Protein AF-A0A820QQ96-F1 (afdb_monomer)

InterPro domains:
  IPR027417 P-loop containing nucleoside triphosphate hydrolase [SSF52540] (90-157)

Foldseek 3Di:
DVVVVVVVVVVVVVVVVVVVVVVVVVVVVVVLVVLLVVLVVVLVVVLVVCCVPPVDPPCSVVSSVVSVVVSVVVSVVVVVVVVVVVVVVVCVVVVVVVVVVVVVPPPDPDPDPQKDKDAFDWDFDPDDDDTLTDTDPGMDMDGDPDDDDDDDDVVSD

Organism: NCBI:txid433720

pLDDT: mean 70.91, std 8.89, range [45.47, 86.06]

Structure (mmCIF, N/CA/C/O backbone):
data_AF-A0A820QQ96-F1
#
_entry.id   AF-A0A820QQ96-F1
#
loop_
_atom_site.group_PDB
_atom_site.id
_atom_site.type_symbol
_atom_site.label_atom_id
_atom_site.label_alt_id
_atom_site.label_comp_id
_atom_site.label_asym_id
_atom_site.label_entity_id
_atom_site.label_seq_id
_atom_site.pdbx_PDB_ins_code
_atom_site.Cartn_x
_atom_site.Cartn_y
_atom_site.Cartn_z
_atom_site.occupancy
_atom_site.B_iso_or_equiv
_atom_site.auth_seq_id
_atom_site.auth_comp_id
_atom_site.auth_asym_id
_atom_site.auth_atom_id
_atom_site.pdbx_PDB_model_num
ATOM 1 N N . HIS A 1 1 ? -1.528 -6.519 31.277 1.00 51.88 1 HIS A N 1
ATOM 2 C CA . HIS A 1 1 ? -0.108 -6.929 31.310 1.00 51.88 1 HIS A CA 1
ATOM 3 C C . HIS A 1 1 ? 0.342 -7.741 30.093 1.00 51.88 1 HIS A C 1
ATOM 5 O O . HIS A 1 1 ? 1.227 -7.264 29.396 1.00 51.88 1 HIS A O 1
ATOM 11 N N . GLU A 1 2 ? -0.228 -8.916 29.787 1.00 45.47 2 GLU A N 1
ATOM 12 C CA . GLU A 1 2 ? 0.109 -9.646 28.539 1.00 45.47 2 GLU A CA 1
ATOM 13 C C . GLU A 1 2 ? -0.398 -8.933 27.282 1.00 45.47 2 GLU A C 1
ATOM 15 O O . GLU A 1 2 ? 0.315 -8.822 26.292 1.00 45.47 2 GLU A O 1
ATOM 20 N N . LYS A 1 3 ? -1.603 -8.363 27.353 1.00 48.25 3 LYS A N 1
ATOM 21 C CA . LYS A 1 3 ? -2.205 -7.589 26.261 1.00 48.25 3 LYS A CA 1
ATOM 22 C C . LYS A 1 3 ? -1.384 -6.345 25.895 1.00 48.25 3 LYS A C 1
ATOM 24 O O . LYS A 1 3 ? -1.187 -6.075 24.717 1.00 48.25 3 LYS A O 1
ATOM 29 N N . ASP A 1 4 ? -0.846 -5.644 26.893 1.00 55.19 4 ASP A N 1
ATOM 30 C CA . ASP A 1 4 ? 0.011 -4.466 26.685 1.00 55.19 4 ASP A CA 1
ATOM 31 C C . ASP A 1 4 ? 1.358 -4.863 26.075 1.00 55.19 4 ASP A C 1
ATOM 33 O O . ASP A 1 4 ? 1.842 -4.189 25.171 1.00 55.19 4 ASP A O 1
ATOM 37 N N . LYS A 1 5 ? 1.910 -6.015 26.485 1.00 57.97 5 LYS A N 1
ATOM 38 C CA . LYS A 1 5 ? 3.093 -6.614 25.850 1.00 57.97 5 LYS A CA 1
ATOM 39 C C . LYS A 1 5 ? 2.844 -6.955 24.383 1.00 57.97 5 LYS A C 1
ATOM 41 O O . LYS A 1 5 ? 3.684 -6.643 23.553 1.00 57.97 5 LYS A O 1
ATOM 46 N N . ILE A 1 6 ? 1.703 -7.556 24.044 1.00 57.53 6 ILE A N 1
ATOM 47 C CA . ILE A 1 6 ? 1.373 -7.911 22.653 1.00 57.53 6 ILE A CA 1
ATOM 48 C C . ILE A 1 6 ? 1.215 -6.653 21.791 1.00 57.53 6 ILE A C 1
ATOM 50 O O . ILE A 1 6 ? 1.755 -6.597 20.689 1.00 57.53 6 ILE A O 1
ATOM 54 N N . VAL A 1 7 ? 0.536 -5.617 22.292 1.00 64.69 7 VAL A N 1
ATOM 55 C CA . VAL A 1 7 ? 0.382 -4.337 21.577 1.00 64.69 7 VAL A CA 1
ATOM 56 C C . VAL A 1 7 ? 1.730 -3.644 21.383 1.00 64.69 7 VAL A C 1
ATOM 58 O O . VAL A 1 7 ? 2.011 -3.138 20.298 1.00 64.69 7 VAL A O 1
ATOM 61 N N . GLN A 1 8 ? 2.584 -3.660 22.403 1.00 67.81 8 GLN A N 1
ATOM 62 C CA . GLN A 1 8 ? 3.919 -3.082 22.327 1.00 67.81 8 GLN A CA 1
ATOM 63 C C . GLN A 1 8 ? 4.806 -3.833 21.324 1.00 67.81 8 GLN A C 1
ATOM 65 O O . GLN A 1 8 ? 5.385 -3.195 20.450 1.00 67.81 8 GLN A O 1
ATOM 70 N N . ILE A 1 9 ? 4.807 -5.171 21.360 1.00 70.94 9 ILE A N 1
ATOM 71 C CA . ILE A 1 9 ? 5.513 -6.016 20.384 1.00 70.94 9 ILE A CA 1
ATOM 72 C C . ILE A 1 9 ? 5.001 -5.744 18.968 1.00 70.94 9 ILE A C 1
ATOM 74 O O . ILE A 1 9 ? 5.801 -5.633 18.050 1.00 70.94 9 ILE A O 1
ATOM 78 N N . THR A 1 10 ? 3.688 -5.592 18.776 1.00 63.88 10 THR A N 1
ATOM 79 C CA . THR A 1 10 ? 3.095 -5.339 17.449 1.00 63.88 10 THR A CA 1
ATOM 80 C C . THR A 1 10 ? 3.487 -3.965 16.902 1.00 63.88 10 THR A C 1
ATOM 82 O O . THR A 1 10 ? 3.793 -3.839 15.719 1.00 63.88 10 THR A O 1
ATOM 85 N N . ASN A 1 11 ? 3.520 -2.938 17.755 1.00 71.50 11 ASN A N 1
ATOM 86 C CA . ASN A 1 11 ? 3.977 -1.603 17.370 1.00 71.50 11 ASN A CA 1
ATOM 87 C C . ASN A 1 11 ? 5.477 -1.580 17.060 1.00 71.50 11 ASN A C 1
ATOM 89 O O . ASN A 1 11 ? 5.876 -0.973 16.070 1.00 71.50 11 ASN A O 1
ATOM 93 N N . GLU A 1 12 ? 6.297 -2.268 17.852 1.00 72.81 12 GLU A N 1
ATOM 94 C CA . GLU A 1 12 ? 7.728 -2.424 17.572 1.00 72.81 12 GLU A CA 1
ATOM 95 C C . GLU A 1 12 ? 7.956 -3.165 16.248 1.00 72.81 12 GLU A C 1
ATOM 97 O O . GLU A 1 12 ? 8.755 -2.717 15.430 1.00 72.81 12 GLU A O 1
ATOM 102 N N . LEU A 1 13 ? 7.190 -4.228 15.977 1.00 68.88 13 LEU A N 1
ATOM 103 C CA . LEU A 1 13 ? 7.234 -4.963 14.709 1.00 68.88 13 LEU A CA 1
ATOM 104 C C . LEU A 1 13 ? 6.817 -4.090 13.525 1.00 68.88 13 LEU A C 1
ATOM 106 O O . LEU A 1 13 ? 7.445 -4.143 12.472 1.00 68.88 13 LEU A O 1
ATOM 110 N N . LYS A 1 14 ? 5.778 -3.266 13.692 1.00 71.62 14 LYS A N 1
ATOM 111 C CA . LYS A 1 14 ? 5.320 -2.331 12.661 1.00 71.62 14 LYS A CA 1
ATOM 112 C C . LYS A 1 14 ? 6.404 -1.306 12.326 1.00 71.62 14 LYS A C 1
ATOM 114 O O . LYS A 1 14 ? 6.702 -1.111 11.152 1.00 71.62 14 LYS A O 1
ATOM 119 N N . VAL A 1 15 ? 7.020 -0.708 13.345 1.00 75.88 15 VAL A N 1
ATOM 120 C CA . VAL A 1 15 ? 8.106 0.267 13.174 1.00 75.88 15 VAL A CA 1
ATOM 121 C C . VAL A 1 15 ? 9.341 -0.384 12.542 1.00 75.88 15 VAL A C 1
ATOM 123 O O . VAL A 1 15 ? 9.945 0.205 11.647 1.00 75.88 15 VAL A O 1
ATOM 126 N N . ASP A 1 16 ? 9.702 -1.609 12.940 1.00 74.12 16 ASP A N 1
ATOM 127 C CA . ASP A 1 16 ? 10.842 -2.328 12.351 1.00 74.12 16 ASP A CA 1
ATOM 128 C C . ASP A 1 16 ? 10.576 -2.711 10.883 1.00 74.12 16 ASP A C 1
ATOM 130 O O . ASP A 1 16 ? 11.459 -2.590 10.032 1.00 74.12 16 ASP A O 1
ATOM 134 N N . ILE A 1 17 ? 9.338 -3.094 10.548 1.00 71.50 17 ILE A N 1
ATOM 135 C CA . ILE A 1 17 ? 8.908 -3.336 9.164 1.00 71.50 17 ILE A CA 1
ATOM 136 C C . ILE A 1 17 ? 8.984 -2.044 8.341 1.00 71.50 17 ILE A C 1
ATOM 138 O O . ILE A 1 17 ? 9.557 -2.060 7.253 1.00 71.50 17 ILE A O 1
ATOM 142 N N . GLU A 1 18 ? 8.438 -0.932 8.836 1.00 71.00 18 GLU A N 1
ATOM 143 C CA . GLU A 1 18 ? 8.487 0.370 8.153 1.00 71.00 18 GLU A CA 1
ATOM 144 C C . GLU A 1 18 ? 9.933 0.820 7.903 1.00 71.00 18 GLU A C 1
ATOM 146 O O . GLU A 1 18 ? 10.271 1.247 6.798 1.00 71.00 18 GLU A O 1
ATOM 151 N N . LYS A 1 19 ? 10.816 0.639 8.890 1.00 73.75 19 LYS A N 1
ATOM 152 C CA . LYS A 1 19 ? 12.236 0.975 8.775 1.00 73.75 19 LYS A CA 1
ATOM 153 C C . LYS A 1 19 ? 12.962 0.119 7.733 1.00 73.75 19 LYS A C 1
ATOM 155 O O . LYS A 1 19 ? 13.659 0.669 6.883 1.00 73.75 19 LYS A O 1
ATOM 160 N N . ARG A 1 20 ? 12.768 -1.205 7.741 1.00 71.50 20 ARG A N 1
ATOM 161 C CA . ARG A 1 20 ? 13.352 -2.102 6.723 1.00 71.50 20 ARG A CA 1
ATOM 162 C C . ARG A 1 20 ? 12.867 -1.774 5.314 1.00 71.50 20 ARG A C 1
ATOM 164 O O . ARG A 1 20 ? 13.618 -1.931 4.357 1.00 71.50 20 ARG A O 1
ATOM 171 N N . TRP A 1 21 ? 11.625 -1.313 5.175 1.00 68.62 21 TRP A N 1
ATOM 172 C CA . TRP A 1 21 ? 11.092 -0.867 3.889 1.00 68.62 21 TRP A CA 1
ATOM 173 C C . TRP A 1 21 ? 11.720 0.436 3.414 1.00 68.62 21 TRP A C 1
ATOM 175 O O . TRP A 1 21 ? 12.066 0.533 2.242 1.00 68.62 21 TRP A O 1
ATOM 185 N N . PHE A 1 22 ? 11.937 1.395 4.313 1.00 73.75 22 PHE A N 1
ATOM 186 C CA . PHE A 1 22 ? 12.680 2.608 3.981 1.00 73.75 22 PHE A CA 1
ATOM 187 C C . PHE A 1 22 ? 14.115 2.290 3.530 1.00 73.75 22 PHE A C 1
ATOM 189 O O . PHE A 1 22 ? 14.596 2.842 2.544 1.00 73.75 22 PHE A O 1
ATOM 196 N N . GLU A 1 23 ? 14.786 1.356 4.209 1.00 74.12 23 GLU A N 1
ATOM 197 C CA . GLU A 1 23 ? 16.119 0.884 3.817 1.00 74.12 23 GLU A CA 1
ATOM 198 C C . GLU A 1 23 ? 16.108 0.200 2.439 1.00 74.12 23 GLU A C 1
ATOM 200 O O . GLU A 1 23 ? 17.010 0.437 1.636 1.00 74.12 23 GLU A O 1
ATOM 205 N N . LEU A 1 24 ? 15.078 -0.597 2.133 1.00 72.56 24 LEU A N 1
ATOM 206 C CA . LEU A 1 24 ? 14.885 -1.223 0.819 1.00 72.56 24 LEU A CA 1
ATOM 207 C C . LEU A 1 24 ? 14.612 -0.203 -0.291 1.00 72.56 24 LEU A C 1
ATOM 209 O O . LEU A 1 24 ? 15.186 -0.334 -1.370 1.00 72.56 24 LEU A O 1
ATOM 213 N N . ASP A 1 25 ? 13.779 0.806 -0.037 1.00 72.06 25 ASP A N 1
ATOM 214 C CA . ASP A 1 25 ? 13.488 1.876 -0.996 1.00 72.06 25 ASP A CA 1
ATOM 215 C C . ASP A 1 25 ? 14.736 2.719 -1.278 1.00 72.06 25 ASP A C 1
ATOM 217 O O . ASP A 1 25 ? 15.065 2.974 -2.435 1.00 72.06 25 ASP A O 1
ATOM 221 N N . TYR A 1 26 ? 15.501 3.065 -0.240 1.00 74.19 26 TYR A N 1
ATOM 222 C CA . TYR A 1 26 ? 16.774 3.763 -0.402 1.00 74.19 26 TYR A CA 1
ATOM 223 C C . TYR A 1 26 ? 17.801 2.923 -1.176 1.00 74.19 26 TYR A C 1
ATOM 225 O O . TYR A 1 26 ? 18.472 3.423 -2.083 1.00 74.19 26 TYR A O 1
ATOM 233 N N . LEU A 1 27 ? 17.927 1.632 -0.843 1.00 72.75 27 LEU A N 1
ATOM 234 C CA . LEU A 1 27 ? 18.804 0.706 -1.561 1.00 72.75 27 LEU A CA 1
ATOM 235 C C . LEU A 1 27 ? 18.377 0.581 -3.028 1.00 72.75 27 LEU A C 1
ATOM 237 O O . LEU A 1 27 ? 19.230 0.518 -3.911 1.00 72.75 27 LEU A O 1
ATOM 241 N N . TYR A 1 28 ? 17.072 0.574 -3.292 1.00 72.19 28 TYR A N 1
ATOM 242 C CA . TYR A 1 28 ? 16.528 0.545 -4.639 1.00 72.19 28 TYR A CA 1
ATOM 243 C C . TYR A 1 28 ? 16.878 1.808 -5.425 1.00 72.19 28 TYR A C 1
ATOM 245 O O . TYR A 1 28 ? 17.441 1.685 -6.510 1.00 72.19 28 TYR A O 1
ATOM 253 N N . ASP A 1 29 ? 16.611 2.999 -4.890 1.00 72.25 29 ASP A N 1
ATOM 254 C CA . ASP A 1 29 ? 16.925 4.258 -5.573 1.00 72.25 29 ASP A CA 1
ATOM 255 C C . ASP A 1 29 ? 18.425 4.350 -5.879 1.00 72.25 29 ASP A C 1
ATOM 257 O O . ASP A 1 29 ? 18.838 4.716 -6.985 1.00 72.25 29 ASP A O 1
ATOM 261 N N . TYR A 1 30 ? 19.252 3.912 -4.928 1.00 73.44 30 TYR A N 1
ATOM 262 C CA . TYR A 1 30 ? 20.692 3.804 -5.107 1.00 73.44 30 TYR A CA 1
ATOM 263 C C . TYR A 1 30 ? 21.076 2.821 -6.225 1.00 73.44 30 TYR A C 1
ATOM 265 O O . TYR A 1 30 ? 21.875 3.161 -7.101 1.00 73.44 30 TYR A O 1
ATOM 273 N N . LEU A 1 31 ? 20.522 1.605 -6.224 1.00 70.44 31 LEU A N 1
ATOM 274 C CA . LEU A 1 31 ? 20.809 0.582 -7.234 1.00 70.44 31 LEU A CA 1
ATOM 275 C C . LEU A 1 31 ? 20.287 0.979 -8.619 1.00 70.44 31 LEU A C 1
ATOM 277 O O . LEU A 1 31 ? 20.979 0.758 -9.609 1.00 70.44 31 LEU A O 1
ATOM 281 N N . SER A 1 32 ? 19.119 1.611 -8.693 1.00 68.56 32 SER A N 1
ATOM 282 C CA . SER A 1 32 ? 18.510 2.123 -9.921 1.00 68.56 32 SER A CA 1
ATOM 283 C C . SER A 1 32 ? 19.400 3.184 -10.574 1.00 68.56 32 SER A C 1
ATOM 285 O O . SER A 1 32 ? 19.757 3.064 -11.750 1.00 68.56 32 SER A O 1
ATOM 287 N N . LEU A 1 33 ? 19.884 4.149 -9.781 1.00 72.75 33 LEU A N 1
ATOM 288 C CA . LEU A 1 33 ? 20.856 5.148 -10.228 1.00 72.75 33 LEU A CA 1
ATOM 289 C C . LEU A 1 33 ? 22.162 4.493 -10.708 1.00 72.75 33 LEU A C 1
ATOM 291 O O . LEU A 1 33 ? 22.733 4.892 -11.724 1.00 72.75 33 LEU A O 1
ATOM 295 N N . LYS A 1 34 ? 22.648 3.469 -9.994 1.00 73.06 34 LYS A N 1
ATOM 296 C CA . LYS A 1 34 ? 23.856 2.734 -10.390 1.00 73.06 34 LYS A CA 1
ATOM 297 C C . LYS A 1 34 ? 23.667 1.983 -11.703 1.00 73.06 34 LYS A C 1
ATOM 299 O O . LYS A 1 34 ? 24.567 2.051 -12.532 1.00 73.06 34 LYS A O 1
ATOM 304 N N . VAL A 1 35 ? 22.535 1.314 -11.913 1.00 71.94 35 VAL A N 1
ATOM 305 C CA . VAL A 1 35 ? 22.231 0.585 -13.154 1.00 71.94 35 VAL A CA 1
ATOM 306 C C . VAL A 1 35 ? 22.164 1.536 -14.347 1.00 71.94 35 VAL A C 1
ATOM 308 O O . VAL A 1 35 ? 22.752 1.232 -15.382 1.00 71.94 35 VAL A O 1
ATOM 311 N N . ASP A 1 36 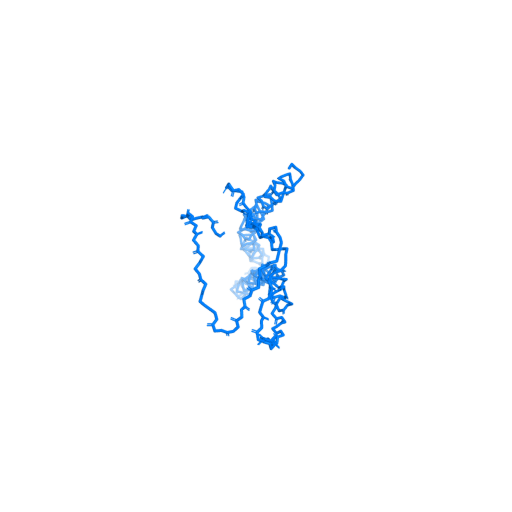? 21.539 2.706 -14.201 1.00 72.94 36 ASP A N 1
ATOM 312 C CA . ASP A 1 36 ? 21.474 3.709 -15.272 1.00 72.94 36 ASP A CA 1
ATOM 313 C C . ASP A 1 36 ? 22.871 4.240 -15.655 1.00 72.94 36 ASP A C 1
ATOM 315 O O . ASP A 1 36 ? 23.254 4.252 -16.828 1.00 72.94 36 ASP A O 1
ATOM 319 N N . ILE A 1 37 ? 23.693 4.599 -14.661 1.00 73.62 37 ILE A N 1
ATOM 320 C CA . ILE A 1 37 ? 25.073 5.057 -14.892 1.00 73.62 37 ILE A CA 1
ATOM 321 C C . ILE A 1 37 ? 25.917 3.951 -15.543 1.00 73.62 37 ILE A C 1
ATOM 323 O O . ILE A 1 37 ? 26.671 4.214 -16.482 1.00 73.62 37 ILE A O 1
ATOM 327 N N . LEU A 1 38 ? 25.797 2.713 -15.060 1.00 74.19 38 LEU A N 1
ATOM 328 C CA . LEU A 1 38 ? 26.584 1.580 -15.543 1.00 74.19 38 LEU A CA 1
ATOM 329 C C . LEU A 1 38 ? 26.160 1.176 -16.960 1.00 74.19 38 LEU A C 1
ATOM 331 O O . LEU A 1 38 ? 27.023 0.936 -17.797 1.00 74.19 38 LEU A O 1
ATOM 335 N N . GLY A 1 39 ? 24.862 1.216 -17.273 1.00 71.31 39 GLY A N 1
ATOM 336 C CA . GLY A 1 39 ? 24.343 1.012 -18.626 1.00 71.31 39 GLY A CA 1
ATOM 337 C C . GLY A 1 39 ? 24.866 2.058 -19.615 1.00 71.31 39 GLY A C 1
ATOM 338 O O . GLY A 1 39 ? 25.347 1.705 -20.697 1.00 71.31 39 GLY A O 1
ATOM 339 N N . LYS A 1 40 ? 24.894 3.338 -19.220 1.00 73.44 40 LYS A N 1
ATOM 340 C CA . LYS A 1 40 ? 25.470 4.426 -20.031 1.00 73.44 40 LYS A CA 1
ATOM 341 C C . LYS A 1 40 ? 26.972 4.238 -20.262 1.00 73.44 40 LYS A C 1
ATOM 343 O O . LYS A 1 40 ? 27.435 4.378 -21.394 1.00 73.44 40 LYS A O 1
ATOM 348 N N . LEU A 1 41 ? 27.725 3.860 -19.226 1.00 72.56 41 LEU A N 1
ATOM 349 C CA . LEU A 1 41 ? 29.160 3.567 -19.331 1.00 72.56 41 LEU A CA 1
ATOM 350 C C . LEU A 1 41 ? 29.441 2.346 -20.215 1.00 72.56 41 LEU A C 1
ATOM 352 O O . LEU A 1 41 ? 30.312 2.414 -21.077 1.00 72.56 41 LEU A O 1
ATOM 356 N N . CYS A 1 42 ? 28.692 1.253 -20.059 1.00 71.69 42 CYS A N 1
ATOM 357 C CA . CYS A 1 42 ? 28.821 0.061 -20.899 1.00 71.69 42 CYS A CA 1
ATOM 358 C C . CYS A 1 42 ? 28.522 0.374 -22.367 1.00 71.69 42 CYS A C 1
ATOM 360 O O . CYS A 1 42 ? 29.268 -0.054 -23.249 1.00 71.69 42 CYS A O 1
ATOM 362 N N . THR A 1 43 ? 27.487 1.170 -22.637 1.00 72.25 43 THR A N 1
ATOM 363 C CA . THR A 1 43 ? 27.150 1.616 -23.995 1.00 72.25 43 THR A CA 1
ATOM 364 C C . THR A 1 43 ? 28.285 2.441 -24.601 1.00 72.25 43 THR A C 1
ATOM 366 O O . THR A 1 43 ? 28.717 2.184 -25.724 1.00 72.25 43 THR A O 1
ATOM 369 N N . PHE A 1 44 ? 28.834 3.380 -23.827 1.00 74.19 44 PHE A N 1
ATOM 370 C CA . PHE A 1 44 ? 29.958 4.215 -24.241 1.00 74.19 44 PHE A CA 1
ATOM 371 C C . PHE A 1 44 ? 31.232 3.400 -24.521 1.00 74.19 44 PHE A C 1
ATOM 373 O O . PHE A 1 44 ? 31.852 3.564 -25.571 1.00 74.19 44 PHE A O 1
ATOM 380 N N . ILE A 1 45 ? 31.589 2.466 -23.634 1.00 75.38 45 ILE A N 1
ATOM 381 C CA . ILE A 1 45 ? 32.756 1.584 -23.796 1.00 75.38 45 ILE A CA 1
ATOM 382 C C . ILE A 1 45 ? 32.591 0.685 -25.025 1.00 75.38 45 ILE A C 1
ATOM 384 O O . ILE A 1 45 ? 33.526 0.545 -25.810 1.00 75.38 45 ILE A O 1
ATOM 388 N N . THR A 1 46 ? 31.401 0.118 -25.235 1.00 74.06 46 THR A N 1
ATOM 389 C CA . THR A 1 46 ? 31.116 -0.753 -26.389 1.00 74.06 46 THR A CA 1
ATOM 390 C C . THR A 1 46 ? 31.305 -0.003 -27.707 1.00 74.06 46 THR A C 1
ATOM 392 O O . THR A 1 46 ? 31.891 -0.536 -28.647 1.00 74.06 46 THR A O 1
ATOM 395 N N . ILE A 1 47 ? 30.890 1.265 -27.763 1.00 74.00 47 ILE A N 1
ATOM 396 C CA . ILE A 1 47 ? 31.092 2.131 -28.929 1.00 74.00 47 ILE A CA 1
ATOM 397 C C . ILE A 1 47 ? 32.567 2.464 -29.143 1.00 74.00 47 ILE A C 1
ATOM 399 O O . ILE A 1 47 ? 33.037 2.400 -30.277 1.00 74.00 47 ILE A O 1
ATOM 403 N N . ILE A 1 48 ? 33.310 2.782 -28.078 1.00 77.75 48 ILE A N 1
ATOM 404 C CA . ILE A 1 48 ? 34.752 3.061 -28.165 1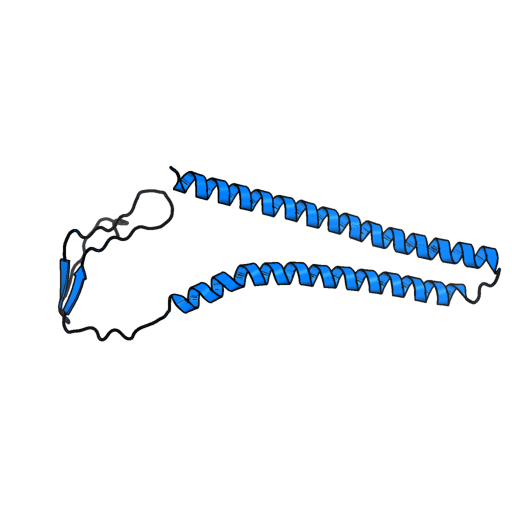.00 77.75 48 ILE A CA 1
ATOM 405 C C . ILE A 1 48 ? 35.518 1.837 -28.668 1.00 77.75 48 ILE A C 1
ATOM 407 O O . ILE A 1 48 ? 36.377 1.973 -29.540 1.00 77.75 48 ILE A O 1
ATOM 411 N N . ILE A 1 49 ? 35.200 0.648 -28.151 1.00 75.19 49 ILE A N 1
ATOM 412 C CA . ILE A 1 49 ? 35.814 -0.617 -28.575 1.00 75.19 49 ILE A CA 1
ATOM 413 C C . ILE A 1 49 ? 35.478 -0.896 -30.043 1.00 75.19 49 ILE A C 1
ATOM 415 O O . ILE A 1 49 ? 36.361 -1.228 -30.831 1.00 75.19 49 ILE A O 1
ATOM 419 N N . TYR A 1 50 ? 34.220 -0.706 -30.443 1.00 74.25 50 TYR A N 1
ATOM 420 C CA . TYR A 1 50 ? 33.801 -0.909 -31.828 1.00 74.25 50 TYR A CA 1
ATOM 421 C C . TYR A 1 50 ? 34.485 0.074 -32.796 1.00 74.25 50 TYR A C 1
ATOM 423 O O . TYR A 1 50 ? 34.941 -0.332 -33.865 1.00 74.25 50 TYR A O 1
ATOM 431 N N . TYR A 1 51 ? 34.616 1.346 -32.405 1.00 74.00 51 TYR A N 1
ATOM 432 C CA . TYR A 1 51 ? 35.327 2.375 -33.169 1.00 74.00 51 TYR A CA 1
ATOM 433 C C . TYR A 1 51 ? 36.818 2.054 -33.320 1.00 74.00 51 TYR A C 1
ATOM 435 O 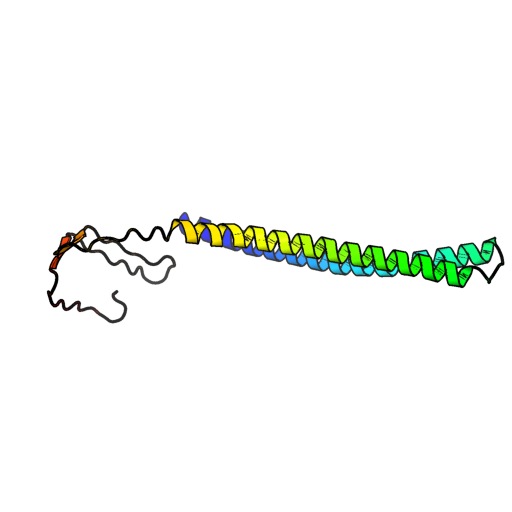O . TYR A 1 51 ? 37.353 2.138 -34.424 1.00 74.00 51 TYR A O 1
ATOM 443 N N . THR A 1 52 ? 37.482 1.645 -32.234 1.00 73.25 52 THR A N 1
ATOM 444 C CA . THR A 1 52 ? 38.918 1.318 -32.253 1.00 73.25 52 THR A CA 1
ATOM 445 C C . THR A 1 52 ? 39.235 0.031 -33.016 1.00 73.25 52 THR A C 1
ATOM 447 O O . THR A 1 52 ? 40.296 -0.037 -33.628 1.00 73.25 52 THR A O 1
ATOM 450 N N . LEU A 1 53 ? 38.337 -0.962 -33.032 1.00 74.06 53 LEU A N 1
ATOM 451 C CA . LEU A 1 53 ? 38.553 -2.229 -33.745 1.00 74.06 53 LEU A CA 1
ATOM 452 C C . LEU A 1 53 ? 38.223 -2.171 -35.242 1.00 74.06 53 LEU A C 1
ATOM 454 O O . LEU A 1 53 ? 38.955 -2.755 -36.036 1.00 74.06 53 LEU A O 1
ATOM 458 N N . ASN A 1 54 ? 37.136 -1.501 -35.639 1.00 72.31 54 ASN A N 1
ATOM 459 C CA . ASN A 1 54 ? 36.649 -1.557 -37.025 1.00 72.31 54 ASN A CA 1
ATOM 460 C C . ASN A 1 54 ? 36.953 -0.300 -37.851 1.00 72.31 54 ASN A C 1
ATOM 462 O O . ASN A 1 54 ? 36.822 -0.345 -39.071 1.00 72.31 54 ASN A O 1
ATOM 466 N N . GLY A 1 55 ? 37.311 0.830 -37.225 1.00 63.72 55 GLY A N 1
ATOM 467 C CA . GLY A 1 55 ? 37.639 2.087 -37.921 1.00 63.72 55 GLY A CA 1
ATOM 468 C C . GLY A 1 55 ? 36.506 2.685 -38.774 1.00 63.72 55 GLY A C 1
ATOM 469 O O . GLY A 1 55 ? 36.721 3.658 -39.494 1.00 63.72 55 GLY A O 1
ATOM 470 N N . MET A 1 56 ? 35.301 2.105 -38.723 1.00 63.59 56 MET A N 1
ATOM 471 C CA . MET A 1 56 ? 34.149 2.499 -39.528 1.00 63.59 56 MET A CA 1
ATOM 472 C C . MET A 1 56 ? 33.157 3.327 -38.711 1.00 63.59 56 MET A C 1
ATOM 474 O O . MET A 1 56 ? 32.484 2.826 -37.810 1.00 63.59 56 MET A O 1
ATOM 478 N N . ASN A 1 57 ? 33.005 4.594 -39.094 1.00 65.88 57 ASN A N 1
ATOM 479 C CA . ASN A 1 57 ? 32.187 5.565 -38.361 1.00 65.88 57 ASN A CA 1
ATOM 480 C C . ASN A 1 57 ? 30.683 5.428 -38.632 1.00 65.88 57 ASN A C 1
ATOM 482 O O . ASN A 1 57 ? 29.860 5.905 -37.854 1.00 65.88 57 ASN A O 1
ATOM 486 N N . THR A 1 58 ? 30.308 4.777 -39.734 1.00 67.44 58 THR A N 1
ATOM 487 C CA . THR A 1 58 ? 28.931 4.754 -40.250 1.00 67.44 58 THR A CA 1
ATOM 488 C C . THR A 1 58 ? 27.958 3.945 -39.394 1.00 67.44 58 THR A C 1
ATOM 490 O O . THR A 1 58 ? 26.763 4.224 -39.419 1.00 67.44 58 THR A O 1
ATOM 493 N N . PHE A 1 59 ? 28.439 2.981 -38.603 1.00 67.31 59 PHE A N 1
ATOM 494 C CA . PHE A 1 59 ? 27.586 2.095 -37.795 1.00 67.31 59 PHE A CA 1
ATOM 495 C C . PHE A 1 59 ? 27.481 2.487 -36.317 1.00 67.31 59 PHE A C 1
ATOM 497 O O . PHE A 1 59 ? 26.704 1.892 -35.575 1.00 67.31 59 PHE A O 1
ATOM 504 N N . ILE A 1 60 ? 28.200 3.524 -35.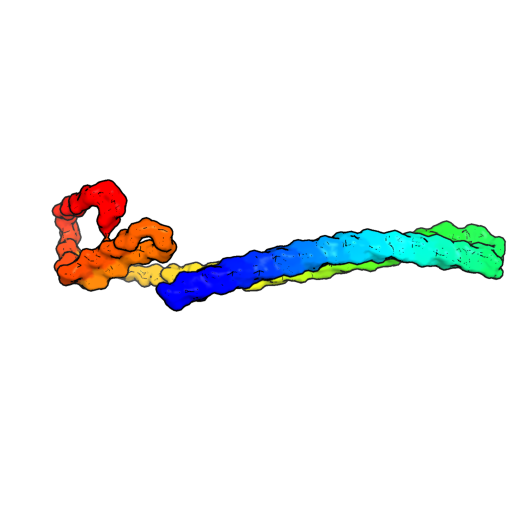887 1.00 71.06 60 ILE A N 1
ATOM 505 C CA . ILE A 1 60 ? 28.254 3.943 -34.479 1.00 71.06 60 ILE A CA 1
ATOM 506 C C . ILE A 1 60 ? 26.943 4.564 -34.016 1.00 71.06 60 ILE A C 1
ATOM 508 O O . ILE A 1 60 ? 26.476 4.263 -32.922 1.00 71.06 60 ILE A O 1
ATOM 512 N N . ILE A 1 61 ? 26.333 5.405 -34.854 1.00 68.81 61 ILE A N 1
ATOM 513 C CA . ILE A 1 61 ? 25.080 6.090 -34.516 1.00 68.81 61 ILE A CA 1
ATOM 514 C C . ILE A 1 61 ? 23.925 5.078 -34.373 1.00 68.81 61 ILE A C 1
ATOM 516 O O . ILE A 1 61 ? 23.263 5.101 -33.333 1.00 68.81 61 ILE A O 1
ATOM 520 N N . PRO A 1 62 ? 23.703 4.138 -35.320 1.00 75.94 62 PRO A N 1
ATOM 521 C CA . PRO A 1 62 ? 22.715 3.073 -35.138 1.00 75.94 62 PRO A CA 1
ATOM 522 C C . PRO A 1 62 ? 22.993 2.189 -33.916 1.00 75.94 62 PRO A C 1
ATOM 524 O O . PRO A 1 62 ? 22.068 1.878 -33.169 1.00 75.94 62 PRO A O 1
ATOM 527 N N . LEU A 1 63 ? 24.255 1.809 -33.678 1.00 71.94 63 LEU A N 1
ATOM 528 C CA . LEU A 1 63 ? 24.631 0.953 -32.548 1.00 71.94 63 LEU A CA 1
ATOM 529 C C . LEU A 1 63 ? 24.379 1.640 -31.198 1.00 71.94 63 LEU A C 1
ATOM 531 O O . LEU A 1 63 ? 23.817 1.026 -30.292 1.00 71.94 63 LEU A O 1
ATOM 535 N N . TYR A 1 64 ? 24.739 2.922 -31.079 1.00 75.75 64 TYR A N 1
ATOM 536 C CA . TYR A 1 64 ? 24.431 3.738 -29.904 1.00 75.75 64 TYR A CA 1
ATOM 537 C C . TYR A 1 64 ? 22.931 3.815 -29.657 1.00 75.75 64 TYR A C 1
ATOM 539 O O . TYR A 1 64 ? 22.487 3.606 -28.531 1.00 75.75 64 TYR A O 1
ATOM 547 N N . HIS A 1 65 ? 22.152 4.075 -30.709 1.00 76.00 65 HIS A N 1
ATOM 548 C CA . HIS A 1 65 ? 20.707 4.163 -30.583 1.00 76.00 65 HIS A CA 1
ATOM 549 C C . HIS A 1 65 ? 20.116 2.842 -30.077 1.00 76.00 65 HIS A C 1
ATOM 551 O O . HIS A 1 65 ? 19.351 2.860 -29.120 1.00 76.00 65 HIS A O 1
ATOM 557 N N . TYR A 1 66 ? 20.500 1.697 -30.648 1.00 77.38 66 TYR A N 1
ATOM 558 C CA . TYR A 1 66 ? 19.990 0.390 -30.215 1.00 77.38 66 TYR A CA 1
ATOM 559 C C . TYR A 1 66 ? 20.352 0.056 -28.763 1.00 77.38 66 TYR A C 1
ATOM 561 O O . TYR A 1 66 ? 19.489 -0.373 -27.999 1.00 77.38 66 TYR A O 1
ATOM 569 N N . LEU A 1 67 ? 21.608 0.271 -28.364 1.00 74.81 67 LEU A N 1
ATOM 570 C CA . LEU A 1 67 ? 22.066 -0.015 -27.000 1.00 74.81 67 LEU A CA 1
ATOM 571 C C . LEU A 1 67 ? 21.438 0.925 -25.963 1.00 74.81 67 LEU A C 1
ATOM 573 O O . LEU A 1 67 ? 21.056 0.487 -24.875 1.00 74.81 67 LEU A O 1
ATOM 577 N N . SER A 1 68 ? 21.285 2.204 -26.311 1.00 75.00 68 SER A N 1
ATOM 578 C CA . SER A 1 68 ? 20.611 3.191 -25.466 1.00 75.00 68 SER A CA 1
ATOM 579 C C . SER A 1 68 ? 19.134 2.836 -25.275 1.00 75.00 68 SER A C 1
ATOM 581 O O . SER A 1 68 ? 18.650 2.790 -24.145 1.00 75.00 68 SER A O 1
ATOM 583 N N . THR A 1 69 ? 18.432 2.475 -26.358 1.00 78.12 69 THR A N 1
ATOM 584 C CA . THR A 1 69 ? 17.032 2.034 -26.294 1.00 78.12 69 THR A CA 1
ATOM 585 C C . THR A 1 69 ? 16.876 0.766 -25.454 1.00 78.12 69 THR A C 1
ATOM 587 O O . THR A 1 69 ? 16.000 0.720 -24.597 1.00 78.12 69 THR A O 1
ATOM 590 N N . LEU A 1 70 ? 17.749 -0.233 -25.626 1.00 75.62 70 LEU A N 1
ATOM 591 C CA . LEU A 1 70 ? 17.716 -1.469 -24.836 1.00 75.62 70 LEU A CA 1
ATOM 592 C C . LEU A 1 70 ? 17.908 -1.201 -23.335 1.00 75.62 70 LEU A C 1
ATOM 594 O O . LEU A 1 70 ? 17.179 -1.744 -22.508 1.00 75.62 70 LEU A O 1
ATOM 598 N N . THR A 1 71 ? 18.860 -0.332 -22.986 1.00 78.81 71 THR A N 1
ATOM 599 C CA . THR A 1 71 ? 19.107 0.072 -21.594 1.00 78.81 71 THR A CA 1
ATOM 600 C C . THR A 1 71 ? 17.880 0.771 -21.001 1.00 78.81 71 THR A C 1
ATOM 602 O O . THR A 1 71 ? 17.476 0.451 -19.882 1.00 78.81 71 THR A O 1
ATOM 605 N N . GLY A 1 72 ? 17.239 1.661 -21.768 1.00 77.06 72 GLY A N 1
ATOM 606 C CA . GLY A 1 72 ? 15.992 2.319 -21.372 1.00 77.06 72 GLY A CA 1
ATOM 607 C C . GLY A 1 72 ? 14.849 1.329 -21.132 1.00 77.06 72 GLY A C 1
ATOM 608 O O . GLY A 1 72 ? 14.217 1.367 -20.081 1.00 77.06 72 GLY A O 1
ATOM 609 N N . SER A 1 73 ? 14.634 0.377 -22.044 1.00 78.12 73 SER A N 1
ATOM 610 C CA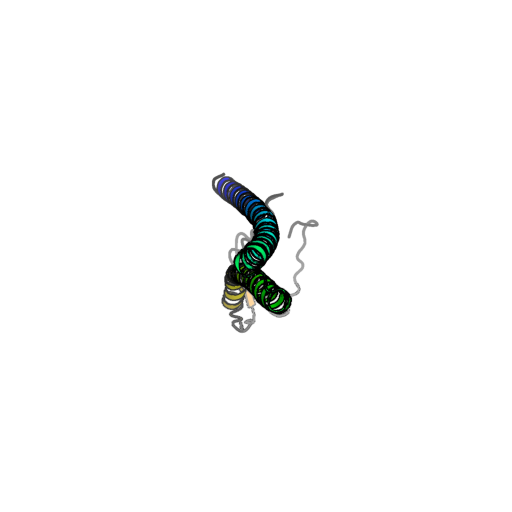 . SER A 1 73 ? 13.578 -0.635 -21.896 1.00 78.12 73 SER A CA 1
ATOM 611 C C . SER A 1 73 ? 13.782 -1.545 -20.680 1.00 78.12 73 SER A C 1
ATOM 613 O O . SER A 1 73 ? 12.815 -1.898 -20.009 1.00 78.12 73 SER A O 1
ATOM 615 N N . ILE A 1 74 ? 15.028 -1.914 -20.358 1.00 79.12 74 ILE A N 1
ATOM 616 C CA . ILE A 1 74 ? 15.334 -2.694 -19.145 1.00 79.12 74 ILE A CA 1
ATOM 617 C C . ILE A 1 74 ? 15.001 -1.886 -17.885 1.00 79.12 74 ILE A C 1
ATOM 619 O O . ILE A 1 74 ? 14.442 -2.431 -16.932 1.00 79.12 74 ILE A O 1
ATOM 623 N N . HIS A 1 75 ? 15.320 -0.591 -17.883 1.00 78.00 75 HIS A N 1
ATOM 624 C CA . HIS A 1 75 ? 15.022 0.300 -16.766 1.00 78.00 75 HIS A CA 1
ATOM 625 C C . HIS A 1 75 ? 13.509 0.457 -16.538 1.00 78.00 75 HIS A C 1
ATOM 627 O O . HIS A 1 75 ? 13.040 0.310 -15.410 1.00 78.00 75 HIS A O 1
ATOM 633 N N . GLU A 1 76 ? 12.731 0.668 -17.602 1.00 80.88 76 GLU A N 1
ATOM 634 C CA . GLU A 1 76 ? 11.265 0.745 -17.523 1.00 80.88 76 GLU A CA 1
ATOM 635 C C . GLU A 1 76 ? 10.642 -0.550 -16.985 1.00 80.88 76 GLU A C 1
ATOM 637 O O . GLU A 1 76 ? 9.750 -0.510 -16.135 1.00 80.88 76 GLU A O 1
ATOM 642 N N . LEU A 1 77 ? 11.145 -1.708 -17.424 1.00 80.69 77 LEU A N 1
ATOM 643 C CA . LEU A 1 77 ? 10.660 -3.012 -16.971 1.00 80.69 77 LEU A CA 1
ATOM 644 C C . LEU A 1 77 ? 10.942 -3.234 -15.476 1.00 80.69 77 LEU A C 1
ATOM 646 O O . LEU A 1 77 ? 10.084 -3.742 -14.753 1.00 80.69 77 LEU A O 1
ATOM 650 N N . LEU A 1 78 ? 12.109 -2.797 -14.995 1.00 77.19 78 LEU A N 1
ATOM 651 C CA . LEU A 1 78 ? 12.467 -2.811 -13.573 1.00 77.19 78 LEU A CA 1
ATOM 652 C C . LEU A 1 78 ? 11.522 -1.945 -12.730 1.00 77.19 78 LEU A C 1
ATOM 654 O O . LEU A 1 78 ? 11.022 -2.413 -11.704 1.00 77.19 78 LEU A O 1
ATOM 658 N N . ILE A 1 79 ? 11.237 -0.718 -13.177 1.00 79.25 79 ILE A N 1
ATOM 659 C CA . ILE A 1 79 ? 10.296 0.182 -12.494 1.00 79.25 79 ILE A CA 1
ATOM 660 C C . ILE A 1 79 ? 8.902 -0.452 -12.429 1.00 79.25 79 ILE A C 1
ATOM 662 O O . 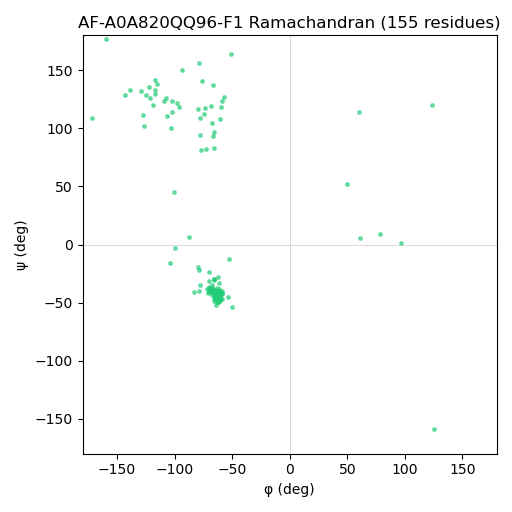ILE A 1 79 ? 8.289 -0.485 -11.359 1.00 79.25 79 ILE A O 1
ATOM 666 N N . ALA A 1 80 ? 8.410 -0.989 -13.548 1.00 78.56 80 ALA A N 1
ATOM 667 C CA . ALA A 1 80 ? 7.096 -1.625 -13.616 1.00 78.56 80 ALA A CA 1
ATOM 668 C C . ALA A 1 80 ? 6.991 -2.833 -12.671 1.00 78.56 80 ALA A C 1
ATOM 670 O O . ALA A 1 80 ? 6.015 -2.961 -11.929 1.00 78.56 80 ALA A O 1
ATOM 671 N N . TYR A 1 81 ? 8.022 -3.682 -12.639 1.00 80.38 81 TYR A N 1
ATOM 672 C CA . TYR A 1 81 ? 8.071 -4.848 -11.759 1.00 80.38 81 TYR A CA 1
ATOM 673 C C . TYR A 1 81 ? 7.975 -4.467 -10.275 1.00 80.38 81 TYR A C 1
ATOM 675 O O . TYR A 1 81 ? 7.244 -5.092 -9.505 1.00 80.38 81 TYR A O 1
ATOM 683 N N . ILE A 1 82 ? 8.662 -3.402 -9.870 1.00 75.94 82 ILE A N 1
ATOM 684 C CA . ILE A 1 82 ? 8.632 -2.917 -8.486 1.00 75.94 82 ILE A CA 1
ATOM 685 C C . ILE A 1 82 ? 7.295 -2.261 -8.154 1.00 75.94 82 ILE A C 1
ATOM 687 O O . ILE A 1 82 ? 6.763 -2.480 -7.064 1.00 75.94 82 ILE A O 1
ATOM 691 N N . GLY A 1 83 ? 6.713 -1.527 -9.105 1.00 78.00 83 GLY A N 1
ATOM 692 C CA . GLY A 1 83 ? 5.345 -1.027 -8.995 1.00 78.00 83 GLY A CA 1
ATOM 693 C C . GLY A 1 83 ? 4.352 -2.154 -8.700 1.00 78.00 83 GLY A C 1
ATOM 694 O O . GLY A 1 83 ? 3.557 -2.045 -7.767 1.00 78.00 83 GLY A O 1
ATOM 695 N N . TRP A 1 84 ? 4.458 -3.280 -9.412 1.00 81.44 84 TRP A N 1
ATOM 696 C CA . TRP A 1 84 ? 3.629 -4.459 -9.145 1.00 81.44 84 TRP A CA 1
ATOM 697 C C . TRP A 1 84 ? 3.882 -5.089 -7.777 1.00 81.44 84 TRP A C 1
ATOM 699 O O . TRP A 1 84 ? 2.922 -5.481 -7.115 1.00 81.44 84 TRP A O 1
ATOM 709 N N . LEU A 1 85 ? 5.135 -5.167 -7.320 1.00 75.75 85 LEU A N 1
ATOM 710 C CA . LEU A 1 85 ? 5.442 -5.678 -5.980 1.00 75.75 85 LEU A CA 1
ATOM 711 C C . LEU A 1 85 ? 4.805 -4.822 -4.877 1.00 75.75 85 LEU A C 1
ATOM 713 O O . LEU A 1 85 ? 4.215 -5.374 -3.947 1.00 75.75 85 LEU A O 1
ATOM 717 N N . ARG A 1 86 ? 4.881 -3.489 -4.994 1.00 75.44 86 ARG A N 1
ATOM 718 C CA . ARG A 1 86 ? 4.239 -2.560 -4.049 1.00 75.44 86 ARG A CA 1
ATOM 719 C C . ARG A 1 86 ? 2.719 -2.706 -4.075 1.00 75.44 86 ARG A C 1
ATOM 721 O O . ARG A 1 86 ? 2.108 -2.923 -3.035 1.00 75.44 86 ARG A O 1
ATOM 728 N N . MET A 1 87 ? 2.129 -2.696 -5.267 1.00 77.75 87 MET A N 1
ATOM 729 C CA . MET A 1 87 ? 0.681 -2.809 -5.442 1.00 77.75 87 MET A CA 1
ATOM 730 C C . MET A 1 87 ? 0.125 -4.133 -4.901 1.00 77.75 87 MET A C 1
ATOM 732 O O . MET A 1 87 ? -0.925 -4.144 -4.264 1.00 77.75 87 MET A O 1
ATOM 736 N N . LYS A 1 88 ? 0.839 -5.248 -5.103 1.00 82.62 88 LYS A N 1
ATOM 737 C CA . LYS A 1 88 ? 0.457 -6.547 -4.536 1.00 82.62 88 LYS A CA 1
ATOM 738 C C . LYS A 1 88 ? 0.439 -6.514 -3.007 1.00 82.62 88 LYS A C 1
ATOM 740 O O . LYS A 1 88 ? -0.507 -7.008 -2.409 1.00 82.62 88 LYS A O 1
ATOM 745 N N . LYS A 1 89 ? 1.452 -5.911 -2.378 1.00 72.50 89 LYS A N 1
ATOM 746 C CA . LYS A 1 89 ? 1.521 -5.776 -0.916 1.00 72.50 89 LYS A CA 1
ATOM 747 C C . LYS A 1 89 ? 0.350 -4.957 -0.367 1.00 72.50 89 LYS A C 1
ATOM 749 O O . LYS A 1 89 ? -0.265 -5.372 0.611 1.00 72.50 89 LYS A O 1
ATOM 754 N N . ASP A 1 90 ? 0.046 -3.817 -0.985 1.00 73.25 90 ASP A N 1
ATOM 755 C CA . ASP A 1 90 ? -1.065 -2.963 -0.549 1.00 73.25 90 ASP A CA 1
ATOM 756 C C . ASP A 1 90 ? -2.404 -3.693 -0.696 1.00 73.25 90 ASP A C 1
ATOM 758 O O . ASP A 1 90 ? -3.245 -3.651 0.202 1.00 73.25 90 ASP A O 1
ATOM 762 N N . TYR A 1 91 ? -2.573 -4.437 -1.790 1.00 76.44 91 TYR A N 1
ATOM 763 C CA . TYR A 1 91 ? -3.739 -5.287 -1.998 1.00 76.44 91 TYR A CA 1
ATOM 764 C C . TYR A 1 91 ? -3.855 -6.389 -0.936 1.00 76.44 91 TYR A C 1
ATOM 766 O O . TYR A 1 91 ? -4.921 -6.548 -0.344 1.00 76.44 91 TYR A O 1
ATOM 774 N N . ASP A 1 92 ? -2.766 -7.104 -0.642 1.00 76.75 92 ASP A N 1
ATOM 775 C CA . ASP A 1 92 ? -2.739 -8.171 0.368 1.00 76.75 92 ASP A CA 1
ATOM 776 C C . ASP A 1 92 ? -3.044 -7.639 1.784 1.00 76.75 92 ASP A C 1
ATOM 778 O O . ASP A 1 92 ? -3.593 -8.369 2.608 1.00 76.75 92 ASP A O 1
ATOM 782 N N . LEU A 1 93 ? -2.737 -6.367 2.070 1.00 73.19 93 LEU A N 1
ATOM 783 C CA . LEU A 1 93 ? -3.070 -5.710 3.338 1.00 73.19 93 LEU A CA 1
ATOM 784 C C . LEU A 1 93 ? -4.539 -5.270 3.412 1.00 73.19 93 LEU A C 1
ATOM 786 O O . LEU A 1 93 ? -5.167 -5.393 4.462 1.00 73.19 93 LEU A O 1
ATOM 790 N N . VAL A 1 94 ? -5.090 -4.748 2.315 1.00 70.88 94 VAL A N 1
ATOM 791 C CA . VAL A 1 94 ? -6.469 -4.236 2.263 1.00 70.88 94 VAL A CA 1
ATOM 792 C C . VAL A 1 94 ? -7.495 -5.365 2.149 1.00 70.88 94 VAL A C 1
ATOM 794 O O . VAL A 1 94 ? -8.573 -5.273 2.732 1.00 70.88 94 VAL A O 1
ATOM 797 N N . LYS A 1 95 ? -7.164 -6.446 1.438 1.00 77.06 95 LYS A N 1
ATOM 798 C CA . LYS A 1 95 ? -8.046 -7.596 1.213 1.00 77.06 95 LYS A CA 1
ATOM 799 C C . LYS A 1 95 ? -8.690 -8.161 2.494 1.00 77.06 95 LYS A C 1
ATOM 801 O O . LYS A 1 95 ? -9.916 -8.218 2.522 1.00 77.06 95 LYS A O 1
ATOM 806 N N . PRO A 1 96 ? -7.945 -8.516 3.560 1.00 72.31 96 PRO A N 1
ATOM 807 C CA . PRO A 1 96 ? -8.556 -9.055 4.775 1.00 72.31 96 PRO A CA 1
ATOM 808 C C . PRO A 1 96 ? -9.446 -8.036 5.498 1.00 72.31 96 PRO A C 1
ATOM 810 O O . PRO A 1 96 ? -10.426 -8.429 6.117 1.00 72.31 96 PRO A O 1
ATOM 813 N N . ILE A 1 97 ? -9.149 -6.733 5.397 1.00 71.69 97 ILE A N 1
ATOM 814 C CA . ILE A 1 97 ? -10.001 -5.679 5.970 1.00 71.69 97 ILE A CA 1
ATOM 815 C C . ILE A 1 97 ? -11.351 -5.666 5.251 1.00 71.69 97 ILE A C 1
ATOM 817 O O . ILE A 1 97 ? -12.385 -5.610 5.904 1.00 71.69 97 ILE A O 1
ATOM 821 N N . LEU A 1 98 ? -11.350 -5.727 3.917 1.00 70.69 98 LEU A N 1
ATOM 822 C CA . LEU A 1 98 ? -12.584 -5.752 3.129 1.00 70.69 98 LEU A CA 1
ATOM 823 C C . LEU A 1 98 ? -13.400 -7.028 3.382 1.00 70.69 98 LEU A C 1
ATOM 825 O O . LEU A 1 98 ? -14.611 -6.939 3.550 1.00 70.69 98 LEU A O 1
ATOM 829 N N . GLU A 1 99 ? -12.743 -8.187 3.469 1.00 71.12 99 GLU A N 1
ATOM 830 C CA . GLU A 1 99 ? -13.403 -9.473 3.741 1.00 71.12 99 GLU A CA 1
ATOM 831 C C . GLU A 1 99 ? -13.986 -9.547 5.171 1.00 71.12 99 GLU A C 1
ATOM 833 O O . GLU A 1 99 ? -15.076 -10.082 5.358 1.00 71.12 99 GLU A O 1
ATOM 838 N N . GLU A 1 100 ? -13.338 -8.943 6.179 1.00 57.19 100 GLU A N 1
ATOM 839 C CA . GLU A 1 100 ? -13.862 -8.880 7.559 1.00 57.19 100 GLU A CA 1
ATOM 840 C C . GLU A 1 100 ? -15.148 -8.031 7.674 1.00 57.19 100 GLU A C 1
ATOM 842 O O . GLU A 1 100 ? -15.990 -8.282 8.542 1.00 57.19 100 GLU A O 1
ATOM 847 N N . TYR A 1 101 ? -15.326 -7.021 6.814 1.00 52.75 101 TYR A N 1
ATOM 848 C CA . TYR A 1 101 ? -16.536 -6.189 6.814 1.00 52.75 101 TYR A CA 1
ATOM 849 C C . TYR A 1 101 ? -17.775 -6.944 6.317 1.00 52.75 101 TYR A C 1
ATOM 851 O O . TYR A 1 101 ? -18.854 -6.735 6.873 1.00 52.75 101 TYR A O 1
ATOM 859 N N . ASP A 1 102 ? -17.632 -7.835 5.334 1.00 51.66 102 ASP A N 1
ATOM 860 C CA . ASP A 1 102 ? -18.760 -8.608 4.799 1.00 51.66 102 ASP A CA 1
ATOM 861 C C . ASP A 1 102 ? -19.310 -9.612 5.828 1.00 51.66 102 ASP A C 1
ATOM 863 O O . ASP A 1 102 ? -20.526 -9.735 5.973 1.00 51.66 102 ASP A O 1
ATOM 867 N N . GLU A 1 103 ? -18.456 -10.269 6.625 1.00 50.06 103 GLU A N 1
ATOM 868 C CA . GLU A 1 103 ? -18.920 -11.220 7.654 1.00 50.06 103 GLU A CA 1
ATOM 869 C C . GLU A 1 103 ? -19.719 -10.550 8.787 1.00 50.06 103 GLU A C 1
ATOM 871 O O . GLU A 1 103 ? -20.620 -11.161 9.368 1.00 50.06 103 GLU A O 1
ATOM 876 N N . ARG A 1 104 ? -19.423 -9.284 9.112 1.00 50.06 104 ARG A N 1
ATOM 877 C CA . ARG A 1 104 ? -20.099 -8.554 10.201 1.00 50.06 104 ARG A CA 1
ATOM 878 C C . ARG A 1 104 ? -21.479 -8.025 9.816 1.00 50.06 104 ARG A C 1
ATOM 880 O O . ARG A 1 104 ? -22.286 -7.762 10.705 1.00 50.06 104 ARG A O 1
ATOM 887 N N . ILE A 1 105 ? -21.755 -7.857 8.524 1.00 48.50 105 ILE A N 1
ATOM 888 C CA . ILE A 1 105 ? -23.009 -7.296 8.002 1.00 48.50 105 ILE A CA 1
ATOM 889 C C . ILE A 1 105 ? -23.921 -8.441 7.527 1.00 48.50 105 ILE A C 1
ATOM 891 O O . ILE A 1 105 ? -24.567 -8.372 6.489 1.00 48.50 105 ILE A O 1
ATOM 895 N N . ASN A 1 106 ? -24.044 -9.510 8.318 1.00 50.81 106 ASN A N 1
ATOM 896 C CA . ASN A 1 106 ? -25.223 -10.372 8.233 1.00 50.81 106 ASN A CA 1
ATOM 897 C C . ASN A 1 106 ? -26.369 -9.657 8.957 1.00 50.81 106 ASN A C 1
ATOM 899 O O . ASN A 1 106 ? -26.634 -9.881 10.137 1.00 50.81 106 ASN A O 1
ATOM 903 N N . VAL A 1 107 ? -27.004 -8.713 8.258 1.00 49.78 107 VAL A N 1
ATOM 904 C CA . VAL A 1 107 ? -28.191 -8.007 8.752 1.00 49.78 107 VAL A CA 1
ATOM 905 C C . VAL A 1 107 ? -29.360 -8.981 8.692 1.00 49.78 107 VAL A C 1
ATOM 907 O O . VAL A 1 107 ? -30.144 -8.986 7.744 1.00 49.78 107 VAL A O 1
ATOM 910 N N . GLU A 1 108 ? -29.475 -9.839 9.701 1.00 53.84 108 GLU A N 1
ATOM 911 C CA . GLU A 1 108 ? -30.740 -10.509 9.960 1.00 53.84 108 GLU A CA 1
ATOM 912 C C . GLU A 1 108 ? -31.793 -9.421 10.203 1.00 53.84 108 GLU A C 1
ATOM 914 O O . GLU A 1 108 ? -31.632 -8.546 11.058 1.00 53.84 108 GLU A O 1
ATOM 919 N N . GLN A 1 109 ? -32.871 -9.431 9.415 1.00 52.19 109 GLN A N 1
ATOM 920 C CA . GLN A 1 109 ? -34.042 -8.613 9.709 1.00 52.19 109 GLN A CA 1
ATOM 921 C C . GLN A 1 109 ? -34.678 -9.151 10.991 1.00 52.19 109 GLN A C 1
ATOM 923 O O . GLN A 1 109 ? -35.473 -10.088 10.966 1.00 52.19 109 GLN A O 1
ATOM 928 N N . ILE A 1 110 ? -34.298 -8.570 12.125 1.00 60.75 110 ILE A N 1
ATOM 929 C CA . ILE A 1 110 ? -34.902 -8.887 13.413 1.00 60.75 110 ILE A CA 1
ATOM 930 C C . ILE A 1 110 ? -36.286 -8.233 13.440 1.00 60.75 110 ILE A C 1
ATOM 932 O O . ILE A 1 110 ? -36.403 -7.007 13.479 1.00 60.75 110 ILE A O 1
ATOM 936 N N . ASP A 1 111 ? -37.341 -9.050 13.430 1.00 61.91 111 ASP A N 1
ATOM 937 C CA . ASP A 1 111 ? -38.691 -8.579 13.733 1.00 61.91 111 ASP A CA 1
ATOM 938 C C . ASP A 1 111 ? -38.737 -8.187 15.217 1.00 61.91 111 ASP A C 1
ATOM 940 O O . ASP A 1 111 ? -38.702 -9.037 16.116 1.00 61.91 111 ASP A O 1
ATOM 944 N N . LEU A 1 112 ? -38.726 -6.879 15.483 1.00 58.25 112 LEU A N 1
ATOM 945 C CA . LEU A 1 112 ? -38.822 -6.333 16.831 1.00 58.25 112 LEU A CA 1
ATOM 946 C C . LEU A 1 112 ? -40.207 -6.681 17.388 1.00 58.25 112 LEU A C 1
ATOM 948 O O . LEU A 1 112 ? -41.199 -5.990 17.133 1.00 58.25 112 LEU A O 1
ATOM 952 N N . LYS A 1 113 ? -40.264 -7.767 18.168 1.00 60.94 113 LYS A N 1
ATOM 953 C CA . LYS A 1 113 ? -41.428 -8.145 18.979 1.00 60.94 113 LYS A CA 1
ATOM 954 C C . LYS A 1 113 ? -41.892 -6.951 19.830 1.00 60.94 113 LYS A C 1
ATOM 956 O O . LYS A 1 113 ? -41.163 -5.988 20.048 1.00 60.94 113 LYS A O 1
ATOM 961 N N . TYR A 1 114 ? -43.116 -7.031 20.356 1.00 61.56 114 TYR A N 1
ATOM 962 C CA . TYR A 1 114 ? -43.734 -6.005 21.218 1.00 61.56 114 TYR A CA 1
ATOM 963 C C . TYR A 1 114 ? -42.896 -5.573 22.439 1.00 61.56 114 TYR A C 1
ATOM 965 O O . TYR A 1 114 ? -43.223 -4.567 23.071 1.00 61.56 114 TYR A O 1
ATOM 973 N N . GLU A 1 115 ? -41.842 -6.317 22.762 1.00 68.00 115 GLU A N 1
ATOM 974 C CA . GLU A 1 115 ? -40.941 -6.094 23.877 1.00 68.00 115 GLU A CA 1
ATOM 975 C C . GLU A 1 115 ? -39.494 -6.341 23.430 1.00 68.00 115 GLU A C 1
ATOM 977 O O . GLU A 1 115 ? -39.195 -7.339 22.769 1.00 68.00 115 GLU A O 1
ATOM 982 N N . PHE A 1 116 ? -38.608 -5.416 23.784 1.00 74.12 116 PHE A N 1
ATOM 983 C CA . PHE A 1 116 ? -37.168 -5.500 23.593 1.00 74.12 116 PHE A CA 1
ATOM 984 C C . PHE A 1 116 ? -36.521 -5.736 24.952 1.00 74.12 116 PHE A C 1
ATOM 986 O O . PHE A 1 116 ? -36.759 -4.971 25.882 1.00 74.12 116 PHE A O 1
ATOM 993 N N . GLN A 1 117 ? -35.710 -6.781 25.076 1.00 78.38 117 GLN A N 1
ATOM 994 C CA . GLN A 1 117 ? -35.042 -7.116 26.328 1.00 78.38 117 GLN A CA 1
ATOM 995 C C . GLN A 1 117 ? -33.530 -7.114 26.127 1.00 78.38 117 GLN A C 1
ATOM 997 O O . GLN A 1 117 ? -33.008 -7.810 25.260 1.00 78.38 117 GLN A O 1
ATOM 1002 N N . ILE A 1 118 ? -32.837 -6.348 26.960 1.00 79.00 118 ILE A N 1
ATOM 1003 C CA . ILE A 1 118 ? -31.388 -6.372 27.107 1.00 79.00 118 ILE A CA 1
ATOM 1004 C C . ILE A 1 118 ? -31.081 -7.251 28.317 1.00 79.00 118 ILE A C 1
ATOM 1006 O O . ILE A 1 118 ? -31.565 -6.975 29.416 1.00 79.00 118 ILE A O 1
ATOM 1010 N N . GLN A 1 119 ? -30.296 -8.305 28.115 1.00 75.50 119 GLN A N 1
ATOM 1011 C CA . GLN A 1 119 ? -29.791 -9.168 29.181 1.00 75.50 119 GLN A CA 1
ATOM 1012 C C . GLN A 1 119 ? -28.265 -9.068 29.200 1.00 75.50 119 GLN A C 1
ATOM 1014 O O . GLN A 1 119 ? -27.647 -9.123 28.137 1.00 75.50 119 GLN A O 1
ATOM 1019 N N . ASP A 1 120 ? -27.687 -8.890 30.390 1.00 67.12 120 ASP A N 1
ATOM 1020 C CA . ASP A 1 120 ? -26.243 -8.963 30.651 1.00 67.12 120 ASP A CA 1
ATOM 1021 C C . ASP A 1 120 ? -25.383 -8.125 29.681 1.00 67.12 120 ASP A C 1
ATOM 1023 O O . ASP A 1 120 ? -24.428 -8.600 29.059 1.00 67.12 120 ASP A O 1
ATOM 1027 N N . LEU A 1 121 ? -25.734 -6.841 29.533 1.00 76.69 121 LEU A N 1
ATOM 1028 C CA . LEU A 1 121 ? -25.003 -5.920 28.664 1.00 76.69 121 LEU A CA 1
ATOM 1029 C C . LEU A 1 121 ? -23.668 -5.536 29.302 1.00 76.69 121 LEU A C 1
ATOM 1031 O O . LEU A 1 121 ? -23.632 -4.875 30.338 1.00 76.69 121 LEU A O 1
ATOM 1035 N N . SER A 1 122 ? -22.576 -5.890 28.629 1.00 78.69 122 SER A N 1
ATOM 1036 C CA . SER A 1 122 ? -21.228 -5.436 28.959 1.00 78.69 122 SER A CA 1
ATOM 1037 C C . SER A 1 122 ? -20.572 -4.854 27.713 1.00 78.69 122 SER A C 1
ATOM 1039 O O . SER A 1 122 ? -20.231 -5.587 26.783 1.00 78.69 122 SER A O 1
ATOM 1041 N N . PHE A 1 123 ? -20.352 -3.541 27.702 1.00 74.81 123 PHE A N 1
ATOM 1042 C CA . PHE A 1 123 ? -19.674 -2.856 26.606 1.00 74.81 123 PHE A CA 1
ATOM 1043 C C . PHE A 1 123 ? -18.434 -2.109 27.095 1.00 74.81 123 PHE A C 1
ATOM 1045 O O . PHE A 1 123 ? -18.464 -1.411 28.106 1.00 74.81 123 PHE A O 1
ATOM 1052 N N . GLN A 1 124 ? -17.340 -2.239 26.344 1.00 76.12 124 GLN A N 1
ATOM 1053 C CA . GLN A 1 124 ? -16.068 -1.595 26.646 1.00 76.12 124 GLN A CA 1
ATOM 1054 C C . GLN A 1 124 ? -15.377 -1.151 25.354 1.00 76.12 124 GLN A C 1
ATOM 1056 O O . GLN A 1 124 ? -15.168 -1.955 24.440 1.00 76.12 124 GLN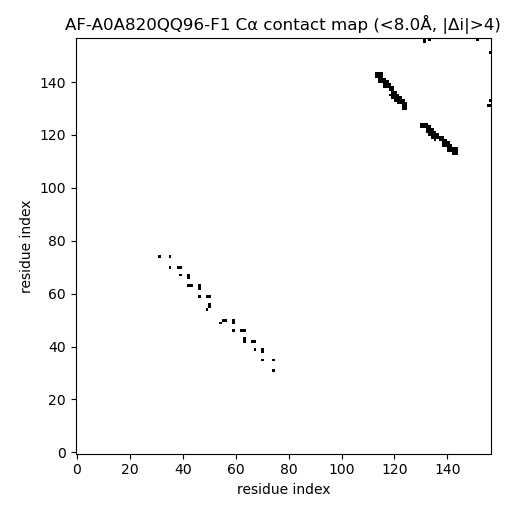 A O 1
ATOM 1061 N N . TYR A 1 125 ? -14.956 0.115 25.289 1.00 67.94 125 TYR A N 1
ATOM 1062 C CA . TYR A 1 125 ? -14.113 0.590 24.191 1.00 67.94 125 TYR A CA 1
ATOM 1063 C C . TYR A 1 125 ? -12.730 -0.077 24.240 1.00 67.94 125 TYR A C 1
ATOM 1065 O O . TYR A 1 125 ? -12.104 -0.204 25.296 1.00 67.94 125 TYR A O 1
ATOM 1073 N N . LYS A 1 126 ? -12.213 -0.490 23.078 1.00 61.78 126 LYS A N 1
ATOM 1074 C CA . LYS A 1 126 ? -10.828 -0.964 22.960 1.00 61.78 126 LYS A CA 1
ATOM 1075 C C . LYS A 1 126 ? -9.882 0.241 22.890 1.00 61.78 126 LYS A C 1
ATOM 1077 O O . LYS A 1 126 ? -9.919 0.980 21.916 1.00 61.78 126 LYS A O 1
ATOM 1082 N N . GLY A 1 127 ? -8.999 0.383 23.880 1.00 55.69 127 GLY A N 1
ATOM 1083 C CA . GLY A 1 127 ? -7.938 1.401 23.896 1.00 55.69 127 GLY A CA 1
ATOM 1084 C C . GLY A 1 127 ? -8.005 2.279 25.145 1.00 55.69 127 GLY A C 1
ATOM 1085 O O . GLY A 1 127 ? -9.006 2.919 25.425 1.00 55.69 127 GLY A O 1
ATOM 1086 N N . THR A 1 128 ? -6.936 2.258 25.930 1.00 59.47 128 THR A N 1
ATOM 1087 C CA . THR A 1 128 ? -6.813 2.818 27.280 1.00 59.47 128 THR A CA 1
ATOM 1088 C C . THR A 1 128 ? -6.864 4.347 27.344 1.00 59.47 128 THR A C 1
ATOM 1090 O O . THR A 1 128 ? -5.941 5.003 26.862 1.00 59.47 128 THR A O 1
ATOM 1093 N N . ARG A 1 129 ? -7.858 4.882 28.064 1.00 49.88 129 ARG A N 1
ATOM 1094 C CA . ARG A 1 129 ? -7.744 5.923 29.110 1.00 49.88 129 ARG A CA 1
ATOM 1095 C C . ARG A 1 129 ? -9.119 6.049 29.773 1.00 49.88 129 ARG A C 1
ATOM 1097 O O . ARG A 1 129 ? -10.056 6.495 29.132 1.00 49.88 129 ARG A O 1
ATOM 1104 N N . GLU A 1 130 ? -9.189 5.580 31.020 1.00 55.34 130 GLU A N 1
ATOM 1105 C CA . GLU A 1 130 ? -10.400 5.317 31.815 1.00 55.34 130 GLU A CA 1
ATOM 1106 C C . GLU A 1 130 ? -11.340 4.281 31.180 1.00 55.34 130 GLU A C 1
ATOM 1108 O O . GLU A 1 130 ? -11.875 4.436 30.087 1.00 55.34 130 GLU A O 1
ATOM 1113 N N . THR A 1 131 ? -11.476 3.144 31.861 1.00 56.41 131 THR A N 1
ATOM 1114 C CA . THR A 1 131 ? -12.339 2.027 31.477 1.00 56.41 131 THR A CA 1
ATOM 1115 C C . THR A 1 131 ? -13.796 2.460 31.546 1.00 56.41 131 THR A C 1
ATOM 1117 O O . THR A 1 131 ? -14.472 2.201 32.537 1.00 56.41 131 THR A O 1
ATOM 1120 N N . PHE A 1 132 ? -14.282 3.115 30.492 1.00 60.62 132 PHE A N 1
ATOM 1121 C CA . PHE A 1 132 ? -15.709 3.157 30.235 1.00 60.62 132 PHE A CA 1
ATOM 1122 C C . PHE A 1 132 ? -16.173 1.712 30.043 1.00 60.62 132 PHE A C 1
ATOM 1124 O O . PHE A 1 132 ? -15.813 1.049 29.064 1.00 60.62 132 PHE A O 1
ATOM 1131 N N . HIS A 1 133 ? -16.890 1.220 31.044 1.00 66.88 133 HIS A N 1
ATOM 1132 C CA . HIS A 1 133 ? -17.499 -0.093 31.063 1.00 66.88 133 HIS A CA 1
ATOM 1133 C C . HIS A 1 133 ? -18.971 0.119 31.380 1.00 66.88 133 HIS A C 1
ATOM 1135 O O . HIS A 1 133 ? -19.334 0.417 32.516 1.00 66.88 133 HIS A O 1
ATOM 1141 N N . LEU A 1 134 ? -19.800 0.043 30.343 1.00 71.69 134 LEU A N 1
ATOM 1142 C CA . LEU A 1 134 ? -21.241 0.013 30.521 1.00 71.69 134 LEU A CA 1
ATOM 1143 C C . LEU A 1 134 ? -21.593 -1.406 30.940 1.00 71.69 134 LEU A C 1
ATOM 1145 O O . LEU A 1 134 ? -21.482 -2.327 30.127 1.00 71.69 134 LEU A O 1
ATOM 1149 N N . GLN A 1 135 ? -21.972 -1.561 32.203 1.00 76.19 135 GLN A N 1
ATOM 1150 C CA . GLN A 1 135 ? -22.415 -2.825 32.768 1.00 76.19 135 GLN A CA 1
ATOM 1151 C C . GLN A 1 135 ? -23.850 -2.675 33.261 1.00 76.19 135 GLN A C 1
ATOM 1153 O O . GLN A 1 135 ? -24.144 -1.846 34.122 1.00 76.19 135 GLN A O 1
ATOM 1158 N N . LEU A 1 136 ? -24.742 -3.482 32.695 1.00 76.94 136 LEU A N 1
ATOM 1159 C CA . LEU A 1 136 ? -26.090 -3.669 33.207 1.00 76.94 136 LEU A CA 1
ATOM 1160 C C . LEU A 1 136 ? -26.135 -5.016 33.934 1.00 76.94 136 LEU A C 1
ATOM 1162 O O . LEU A 1 136 ? -26.250 -6.059 33.294 1.00 76.94 136 LEU A O 1
ATOM 1166 N N . ASP A 1 137 ? -26.055 -4.987 35.264 1.00 68.38 137 ASP A N 1
ATOM 1167 C CA . ASP A 1 137 ? -26.240 -6.185 36.086 1.00 68.38 137 ASP A CA 1
ATOM 1168 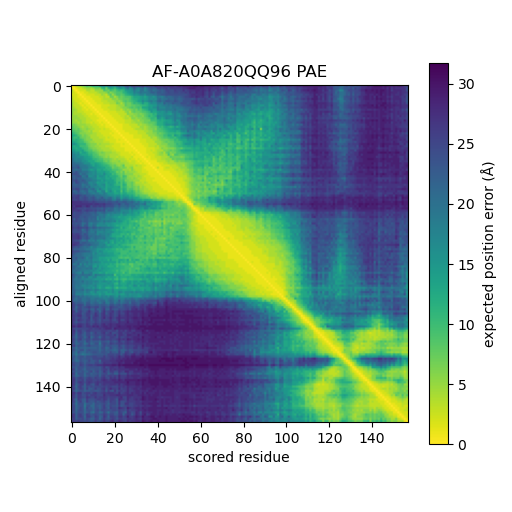C C . ASP A 1 137 ? -27.739 -6.499 36.196 1.00 68.38 137 ASP A C 1
ATOM 1170 O O . ASP A 1 137 ? -28.456 -5.935 37.025 1.00 68.38 137 ASP A O 1
ATOM 1174 N N . GLY A 1 138 ? -28.226 -7.374 35.314 1.00 71.56 138 GLY A N 1
ATOM 1175 C CA . GLY A 1 138 ? -29.620 -7.808 35.251 1.00 71.56 138 GLY A CA 1
ATOM 1176 C C . GLY A 1 138 ? -30.250 -7.617 33.872 1.00 71.56 138 GLY A C 1
ATOM 1177 O O . GLY A 1 138 ? -29.570 -7.540 32.851 1.00 71.56 138 GLY A O 1
ATOM 1178 N N . SER A 1 139 ? -31.583 -7.560 33.835 1.00 76.12 139 SER A N 1
ATOM 1179 C CA . SER A 1 139 ? -32.332 -7.413 32.586 1.00 76.12 139 SER A CA 1
ATOM 1180 C C . SER A 1 139 ? -33.119 -6.113 32.546 1.00 76.12 139 SER A C 1
ATOM 1182 O O . SER A 1 139 ? -33.906 -5.839 33.455 1.00 76.12 139 SER A O 1
ATOM 1184 N N . LEU A 1 140 ? -32.974 -5.365 31.458 1.00 81.31 140 LEU A N 1
ATOM 1185 C CA . LEU A 1 140 ? -33.770 -4.181 31.161 1.00 81.31 140 LEU A CA 1
ATOM 1186 C C . LEU A 1 140 ? -34.706 -4.514 29.998 1.00 81.31 140 LEU A C 1
ATOM 1188 O O . LEU A 1 140 ? -34.250 -4.962 28.948 1.00 81.31 140 LEU A O 1
ATOM 1192 N N . SER A 1 141 ? -36.013 -4.348 30.195 1.00 82.69 141 SER A N 1
ATOM 1193 C CA . SER A 1 141 ? -37.030 -4.606 29.170 1.00 82.69 141 SER A CA 1
ATOM 1194 C C . SER A 1 141 ? -37.772 -3.323 28.827 1.00 82.69 141 SER A C 1
ATOM 1196 O O . SER A 1 141 ? -38.038 -2.502 29.702 1.00 82.69 141 SER A O 1
ATOM 1198 N N . PHE A 1 142 ? -38.078 -3.157 27.546 1.00 83.44 142 PHE A N 1
ATOM 1199 C CA . PHE A 1 142 ? -38.761 -2.002 26.988 1.00 83.44 142 PHE A CA 1
ATOM 1200 C C . PHE A 1 142 ? -39.924 -2.474 26.136 1.00 83.44 142 PHE A C 1
ATOM 1202 O O . PHE A 1 142 ? -39.752 -3.332 25.267 1.00 83.44 142 PHE A O 1
ATOM 1209 N N . LYS A 1 143 ? -41.103 -1.893 26.325 1.00 83.25 143 LYS A N 1
ATOM 1210 C CA . LYS A 1 143 ? -42.267 -2.202 25.491 1.00 83.25 143 LYS A CA 1
ATOM 1211 C C . LYS A 1 143 ? -42.387 -1.224 24.334 1.00 83.25 143 LYS A C 1
ATOM 1213 O O . LYS A 1 143 ? -42.026 -0.051 24.421 1.00 83.25 143 LYS A O 1
ATOM 1218 N N . LYS A 1 144 ? -42.953 -1.693 23.226 1.00 79.19 144 LYS A N 1
ATOM 1219 C CA . LYS A 1 144 ? -43.239 -0.844 22.068 1.00 79.19 144 LYS A CA 1
ATOM 1220 C C . LYS A 1 144 ? -44.195 0.290 22.469 1.00 79.19 144 LYS A C 1
ATOM 1222 O O . LYS A 1 144 ? -45.334 0.031 22.849 1.00 79.19 144 LYS A O 1
ATOM 1227 N N . GLY A 1 145 ? -43.736 1.537 22.343 1.00 80.50 145 GLY A N 1
ATOM 1228 C CA . GLY A 1 145 ? -44.493 2.744 22.709 1.00 80.50 145 GLY A CA 1
ATOM 1229 C C . GLY A 1 145 ? -44.190 3.297 24.106 1.00 80.50 145 GLY A C 1
ATOM 1230 O O . GLY A 1 145 ? -44.782 4.299 24.498 1.00 80.50 145 GLY A O 1
ATOM 1231 N N . GLU A 1 146 ? -43.276 2.675 24.847 1.00 82.81 146 GLU A N 1
ATOM 1232 C CA . GLU A 1 146 ? -42.810 3.170 26.139 1.00 82.81 146 GLU A CA 1
ATOM 1233 C C . GLU A 1 146 ? -41.837 4.347 25.971 1.00 82.81 146 GLU A C 1
ATOM 1235 O O . GLU A 1 146 ? -41.006 4.363 25.061 1.00 82.81 146 GLU A O 1
ATOM 1240 N N . VAL A 1 147 ? -41.949 5.349 26.848 1.00 82.81 147 VAL A N 1
ATOM 1241 C CA . VAL A 1 147 ? -41.036 6.498 26.883 1.00 82.81 147 VAL A CA 1
ATOM 1242 C C . VAL A 1 147 ? -40.057 6.297 28.023 1.00 82.81 147 VAL A C 1
ATOM 1244 O O . VAL A 1 147 ? -40.459 6.150 29.175 1.00 82.81 147 VAL A O 1
ATOM 1247 N N . ILE A 1 148 ? -38.771 6.318 27.692 1.00 82.75 148 ILE A N 1
ATOM 1248 C CA . ILE A 1 148 ? -37.704 5.953 28.617 1.00 82.75 148 ILE A CA 1
ATOM 1249 C C . ILE A 1 148 ? -36.726 7.104 28.704 1.00 82.75 148 ILE A C 1
ATOM 1251 O O . ILE A 1 148 ? -36.251 7.614 27.691 1.00 82.75 148 ILE A O 1
ATOM 1255 N N . LEU A 1 149 ? -36.438 7.508 29.936 1.00 85.62 149 LEU A N 1
ATOM 1256 C CA . LEU A 1 149 ? -35.466 8.542 30.230 1.00 85.62 149 LEU A CA 1
ATOM 1257 C C . LEU A 1 149 ? -34.211 7.887 30.809 1.00 85.62 149 LEU A C 1
ATOM 1259 O O . LEU A 1 149 ? -34.223 7.397 31.935 1.00 85.62 149 LEU A O 1
ATOM 1263 N N . ILE A 1 150 ? -33.129 7.904 30.034 1.00 81.75 150 ILE A N 1
ATOM 1264 C CA . ILE A 1 150 ? -31.804 7.474 30.481 1.00 81.75 150 ILE A CA 1
ATOM 1265 C C . ILE A 1 150 ? -31.037 8.724 30.911 1.00 81.75 150 ILE A C 1
ATOM 1267 O O . ILE A 1 150 ? -30.810 9.630 30.110 1.00 81.75 150 ILE A O 1
ATOM 1271 N N . THR A 1 151 ? -30.657 8.790 32.185 1.00 86.06 151 THR A N 1
ATOM 1272 C CA . THR A 1 151 ? -29.894 9.910 32.755 1.00 86.06 151 THR A CA 1
ATOM 1273 C C . THR A 1 151 ? -28.525 9.448 33.210 1.00 86.06 151 THR A C 1
ATOM 1275 O O . THR A 1 151 ? -28.408 8.418 33.869 1.00 86.06 151 THR A O 1
ATOM 1278 N N . GLY A 1 152 ? -27.505 10.256 32.941 1.00 82.88 152 GLY A N 1
ATOM 1279 C CA . GLY A 1 152 ? -26.129 9.979 33.328 1.00 82.88 152 GLY A CA 1
ATOM 1280 C C . GLY A 1 152 ? -25.286 11.248 33.348 1.00 82.88 152 GLY A C 1
ATOM 1281 O O . GLY A 1 152 ? -25.762 12.340 33.028 1.00 82.88 152 GLY A O 1
ATOM 1282 N N . LYS A 1 153 ? -24.023 11.110 33.750 1.00 83.19 153 LYS A N 1
ATOM 1283 C CA . LYS A 1 153 ? -23.049 12.205 33.672 1.00 83.19 153 LYS A CA 1
ATOM 1284 C C . LYS A 1 153 ? -22.549 12.323 32.229 1.00 83.19 153 LYS A C 1
ATOM 1286 O O . LYS A 1 153 ? -22.569 11.360 31.470 1.00 83.19 153 LYS A O 1
ATOM 1291 N N . SER A 1 154 ? -22.064 13.500 31.841 1.00 72.38 154 SER A N 1
ATOM 1292 C CA . SER A 1 154 ? -21.424 13.654 30.529 1.00 72.38 154 SER A CA 1
ATOM 1293 C C . SER A 1 154 ? -20.251 12.675 30.397 1.00 72.38 154 SER A C 1
ATOM 1295 O O . SER A 1 154 ? -19.402 12.619 31.286 1.00 72.38 154 SER A O 1
ATOM 1297 N N . GLY A 1 155 ? -20.241 11.882 29.322 1.00 68.50 155 GLY A N 1
ATOM 1298 C CA . GLY A 1 155 ? -19.234 10.843 29.082 1.00 68.50 155 GLY A CA 1
ATOM 1299 C C . GLY A 1 155 ? -19.426 9.546 29.876 1.00 68.50 155 GLY A C 1
ATOM 1300 O O . GLY A 1 155 ? -18.539 8.701 29.842 1.00 68.50 155 GLY A O 1
ATOM 1301 N N . SER A 1 156 ? -20.553 9.364 30.576 1.00 69.50 156 SER A N 1
ATOM 1302 C CA . SER A 1 156 ? -20.808 8.157 31.376 1.00 69.50 156 SER A CA 1
ATOM 1303 C C . SER A 1 156 ? -21.451 7.004 30.618 1.00 69.50 156 SER A C 1
ATOM 1305 O O . SER A 1 156 ? -21.841 6.082 31.318 1.00 69.50 156 SER A O 1
ATOM 1307 N N . GLY A 1 157 ? -21.592 7.138 29.287 1.00 62.62 157 GLY A N 1
ATOM 1308 C CA . GLY A 1 157 ? -22.173 6.225 28.285 1.00 62.62 157 GLY A CA 1
ATOM 1309 C C . GLY A 1 157 ? -23.252 5.236 28.722 1.00 62.62 157 GLY A C 1
ATOM 1310 O O . GLY A 1 157 ? -23.013 4.406 29.617 1.00 62.62 157 GLY A O 1
#

Mean predicted aligned error: 17.38 Å

Secondary structure (DSSP, 8-state):
-HHHHHHHHHHHHHHHHHHHHHHHHHHHHHHHHHHHHHHHHHHHHHHHHHHHHH--GGGHHHHHHHHHHHHHHHHHHHHHHHHHHHHHHHHHHHHHHHHHHHHHT--------SEEEEES-EEE-SSSSS--EEE--SEEEEETT--------TT--

Solvent-accessible surface area (backbone atoms only — not comparable to full-atom values): 9438 Å² total; per-residue (Å²): 111,70,66,57,50,51,53,49,52,49,51,52,50,50,53,53,50,53,50,54,48,53,52,50,51,53,51,43,56,53,49,53,54,47,51,55,56,49,46,54,49,51,48,51,50,52,49,52,52,50,42,73,72,66,74,55,73,83,56,48,64,62,49,49,51,53,50,52,50,52,49,50,53,55,51,53,51,52,53,52,54,50,52,48,54,53,52,51,51,54,46,68,62,47,48,58,59,57,56,56,53,57,72,72,63,68,77,72,84,74,80,81,56,70,57,48,73,50,65,67,47,73,46,66,77,90,75,96,76,76,87,60,62,44,70,45,93,52,74,53,74,45,50,75,89,66,86,82,87,87,82,79,59,93,90,62,111

Sequence (157 aa):
HEKDKIVQITNELKVDIEKRWFELDYLYDYLSLKVDILGKLCTFITIIIYYTLNGMNTFIIPLYHYLSTLTGSIHELLIAYIGWLRMKKDYDLVKPILEEYDERINVEQIDLKYEFQIQDLSFQYKGTRETFHLQLDGSLS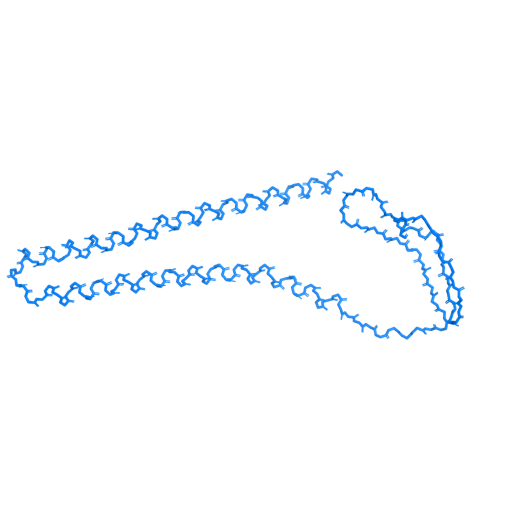FKKGEVILITGKSGSG

Radius of gyration: 32.86 Å; Cα contacts (8 Å, |Δi|>4): 66; chains: 1; bounding box: 83×25×76 Å